Protein AF-A0A174E601-F1 (afdb_monomer)

Foldseek 3Di:
DDALLRLLVVLCCVPPPPDDQLVVCVVLVHHSCPSVCRNVVVDPDDPVVLVSSCVVSVHDSVSRD

Secondary structure (DSSP, 8-state):
---HHHHHHHHHHHHSTT--HHHHHHHTTS-TTHHHHHHTTSSPPPHHHHHHHHHHHT--GGG--

Organism: Flavonifractor plautii (NCBI:txid292800)

InterPro domains:
  IPR001387 Cro/C1-type, helix-turn-helix domain [PF01381] (24-64)
  IPR001387 Cro/C1-type, helix-turn-helix domain [PS50943] (8-64)
  IPR001387 Cro/C1-type, helix-turn-helix domain [SM00530] (7-64)
  IPR001387 Cro/C1-type, helix-turn-helix domain [cd00093] (6-64)
  IPR010982 Lambda repressor-like, DNA-binding domain superfamily [G3DSA:1.10.260.40] (1-64)
  IPR010982 Lambda repressor-like, DNA-binding domain superfamily [SSF47413] (2-64)

Radius of gyration: 10.53 Å; Cα 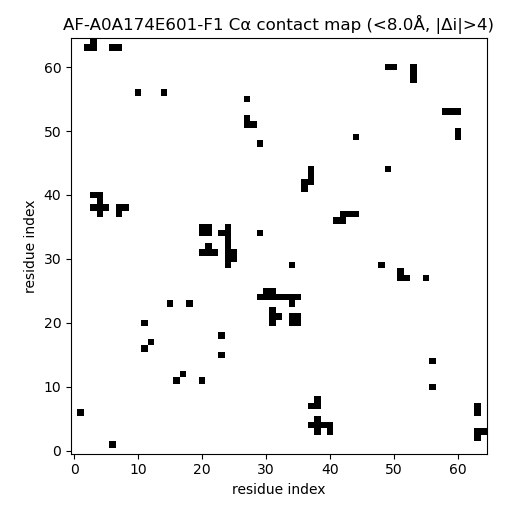contacts (8 Å, |Δi|>4): 58; chains: 1; bounding box: 23×28×27 Å

Mean predicted aligned error: 2.38 Å

Solvent-accessible surface area (backbone atoms only — not comparable to full-atom values): 3802 Å² total; per-residue (Å²): 134,78,54,55,27,58,55,49,48,52,51,43,51,73,76,41,66,93,58,55,57,40,59,53,17,43,76,59,72,44,53,55,58,51,50,49,35,32,49,69,60,75,47,83,74,51,72,70,55,47,50,42,54,21,60,71,70,72,48,60,74,70,76,56,106

Sequence (65 aa):
MNKFPEKLIKLREEKEPGKRVDIVSQLMGLGPNTLRGYERGEHEPTISNLLIIAKYYNVSLGYFD

pLDDT: mean 95.53, std 6.68, range [55.75, 98.38]

Structure (mmCIF, N/CA/C/O backbone):
data_AF-A0A174E601-F1
#
_entry.id   AF-A0A174E601-F1
#
loop_
_atom_site.group_PDB
_atom_site.id
_atom_site.type_symbol
_atom_site.label_atom_id
_atom_site.label_alt_id
_atom_site.label_comp_id
_atom_site.label_asym_id
_atom_site.label_entity_id
_atom_site.label_seq_id
_atom_site.pdbx_PDB_ins_code
_atom_site.Cartn_x
_atom_site.Cartn_y
_atom_site.Cartn_z
_atom_site.occupancy
_atom_site.B_iso_or_equiv
_atom_site.auth_seq_id
_atom_site.auth_comp_id
_atom_site.auth_asym_id
_atom_site.auth_atom_id
_atom_site.pdbx_PDB_model_num
ATOM 1 N N . MET A 1 1 ? 5.526 16.389 -3.980 1.00 55.75 1 MET A N 1
ATOM 2 C CA . MET A 1 1 ? 4.720 15.215 -4.375 1.00 55.75 1 MET A CA 1
ATOM 3 C C . MET A 1 1 ? 5.373 14.009 -3.738 1.00 55.75 1 MET A C 1
ATOM 5 O O . MET A 1 1 ? 6.559 13.817 -3.974 1.00 55.75 1 MET A O 1
ATOM 9 N N . ASN A 1 2 ? 4.653 13.283 -2.884 1.00 65.75 2 ASN A N 1
ATOM 10 C CA . ASN A 1 2 ? 5.207 12.089 -2.244 1.00 65.75 2 ASN A CA 1
ATOM 11 C C . ASN A 1 2 ? 5.253 10.950 -3.264 1.00 65.75 2 ASN A C 1
ATOM 13 O O . ASN A 1 2 ? 4.277 10.757 -3.992 1.00 65.75 2 ASN A O 1
ATOM 17 N N . LYS A 1 3 ? 6.364 10.212 -3.317 1.00 89.44 3 LYS A N 1
ATOM 18 C CA . LYS A 1 3 ? 6.509 9.059 -4.222 1.00 89.44 3 LYS A CA 1
ATOM 19 C C . LYS A 1 3 ? 5.671 7.878 -3.717 1.00 89.44 3 LYS A C 1
ATOM 21 O O . LYS A 1 3 ? 5.374 7.796 -2.524 1.00 89.44 3 LYS A O 1
ATOM 26 N N . PHE A 1 4 ? 5.323 6.947 -4.608 1.00 94.75 4 PHE A N 1
ATOM 27 C CA . PHE A 1 4 ? 4.556 5.738 -4.277 1.00 94.75 4 PHE A CA 1
ATOM 28 C C . PHE A 1 4 ? 5.015 5.038 -2.972 1.00 94.75 4 PHE A C 1
ATOM 30 O O . PHE A 1 4 ? 4.159 4.810 -2.110 1.00 94.75 4 PHE A O 1
ATOM 37 N N . PRO A 1 5 ? 6.327 4.792 -2.739 1.00 96.94 5 PRO A N 1
ATOM 38 C CA . PRO A 1 5 ? 6.795 4.132 -1.518 1.00 96.94 5 PRO A CA 1
ATOM 39 C C . PRO A 1 5 ? 6.445 4.892 -0.231 1.00 96.94 5 PRO A C 1
ATOM 41 O O . PRO A 1 5 ? 6.015 4.293 0.750 1.00 96.94 5 PRO A O 1
ATOM 44 N N . GLU A 1 6 ? 6.560 6.221 -0.238 1.00 96.69 6 GLU A N 1
ATOM 45 C CA . GLU A 1 6 ? 6.289 7.068 0.932 1.00 96.69 6 GLU A CA 1
ATOM 46 C C . GLU A 1 6 ? 4.804 7.044 1.306 1.00 96.69 6 GLU A C 1
ATOM 48 O O . GLU A 1 6 ? 4.448 6.953 2.482 1.00 96.69 6 GLU A O 1
ATOM 53 N N . LYS A 1 7 ? 3.923 7.092 0.297 1.00 96.62 7 LYS A N 1
ATOM 54 C CA . LYS A 1 7 ? 2.474 6.978 0.499 1.00 96.62 7 L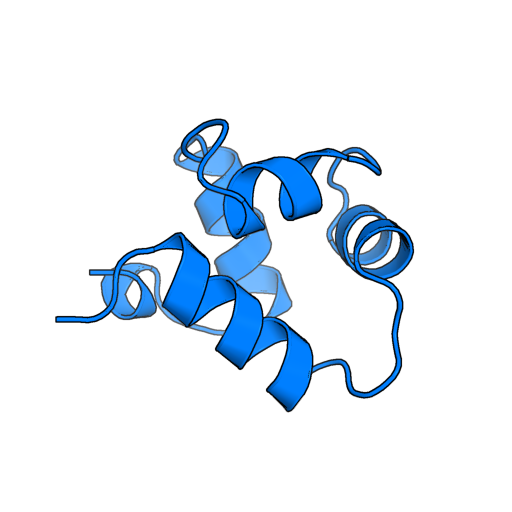YS A CA 1
ATOM 55 C C . LYS A 1 7 ? 2.092 5.604 1.040 1.00 96.62 7 LYS A C 1
ATOM 57 O O . LYS A 1 7 ? 1.246 5.516 1.925 1.00 96.62 7 LYS A O 1
ATOM 62 N N . LEU A 1 8 ? 2.723 4.545 0.533 1.00 97.62 8 LEU A N 1
ATOM 63 C CA . LEU A 1 8 ? 2.466 3.179 0.976 1.00 97.62 8 LEU A CA 1
ATOM 64 C C . LEU A 1 8 ? 2.908 2.946 2.426 1.00 97.62 8 LEU A C 1
ATOM 66 O O . LEU A 1 8 ? 2.123 2.409 3.206 1.00 97.62 8 LEU A O 1
ATOM 70 N N . ILE A 1 9 ? 4.112 3.402 2.801 1.00 97.50 9 ILE A N 1
ATOM 71 C CA . ILE A 1 9 ? 4.610 3.337 4.187 1.00 97.50 9 ILE A CA 1
ATOM 72 C C . ILE A 1 9 ? 3.634 4.046 5.119 1.00 97.50 9 ILE A C 1
ATOM 74 O O . ILE A 1 9 ? 3.175 3.455 6.096 1.00 97.50 9 ILE A O 1
ATOM 78 N N . LYS A 1 10 ? 3.272 5.291 4.785 1.00 97.06 10 LYS A N 1
ATOM 79 C CA . LYS A 1 10 ? 2.358 6.092 5.598 1.00 97.06 10 LYS A CA 1
ATOM 80 C C . LYS A 1 10 ? 1.007 5.396 5.768 1.00 97.06 10 LYS A C 1
ATOM 82 O O . LYS A 1 10 ? 0.517 5.277 6.886 1.00 97.06 10 LYS A O 1
ATOM 87 N N . LEU A 1 11 ? 0.435 4.880 4.679 1.00 97.56 11 LEU A N 1
ATOM 88 C CA . LEU A 1 11 ? -0.836 4.161 4.719 1.00 97.56 11 LEU A CA 1
ATOM 89 C C . LEU A 1 11 ? -0.753 2.904 5.596 1.00 97.56 11 LEU A C 1
ATOM 91 O O . LEU A 1 11 ? -1.659 2.664 6.396 1.00 97.56 11 LEU A O 1
ATOM 95 N N . ARG A 1 12 ? 0.332 2.122 5.495 1.00 98.00 12 ARG A N 1
ATOM 96 C CA . ARG A 1 12 ? 0.538 0.947 6.353 1.00 98.00 12 ARG A CA 1
ATOM 97 C C . ARG A 1 12 ? 0.650 1.344 7.819 1.00 98.00 12 ARG A C 1
ATOM 99 O O . ARG A 1 12 ? 0.026 0.707 8.655 1.00 98.00 12 ARG A O 1
ATOM 106 N N . GLU A 1 13 ? 1.439 2.356 8.151 1.00 97.62 13 GLU A N 1
ATOM 107 C CA . GLU A 1 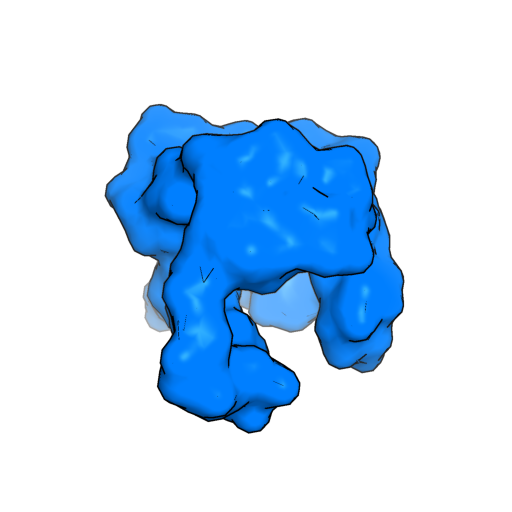13 ? 1.638 2.771 9.544 1.00 97.62 13 GLU A CA 1
ATOM 108 C C . GLU A 1 13 ? 0.357 3.328 10.177 1.00 97.62 13 GLU A C 1
ATOM 110 O O . GLU A 1 13 ? 0.088 3.058 11.347 1.00 97.62 13 GLU A O 1
ATOM 115 N N . GLU A 1 14 ? -0.469 4.029 9.396 1.00 97.44 14 GLU A N 1
ATOM 116 C CA . GLU A 1 14 ? -1.771 4.539 9.835 1.00 97.44 14 GLU A CA 1
ATOM 117 C C . GLU A 1 14 ? -2.816 3.428 10.023 1.00 97.44 14 GLU A C 1
ATOM 119 O O . GLU A 1 14 ? -3.604 3.474 10.969 1.00 97.44 14 GLU A O 1
ATOM 124 N N . LYS A 1 15 ? -2.863 2.439 9.120 1.00 97.75 15 LYS A N 1
ATOM 125 C CA . LYS A 1 15 ? -3.894 1.383 9.124 1.00 97.75 15 LYS A CA 1
ATOM 126 C C . LYS A 1 15 ? -3.500 0.144 9.925 1.00 97.75 15 LYS A C 1
ATOM 128 O O . LYS A 1 15 ? -4.374 -0.553 10.432 1.00 97.75 15 LYS A O 1
ATOM 133 N N . GLU A 1 16 ? -2.206 -0.127 10.054 1.00 97.12 16 GLU A N 1
ATOM 134 C CA . GLU A 1 16 ?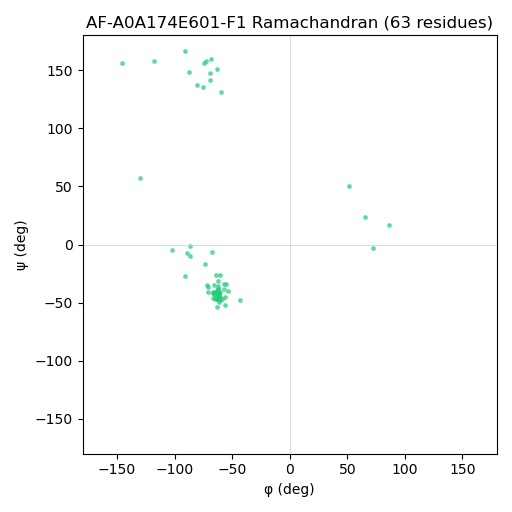 -1.646 -1.337 10.662 1.00 97.12 16 GLU A CA 1
ATOM 135 C C . GLU A 1 16 ? -0.567 -1.003 11.710 1.00 97.12 16 GLU A C 1
ATOM 137 O O . GLU A 1 16 ? 0.574 -1.475 11.616 1.00 97.12 16 GLU A O 1
ATOM 142 N N . PRO A 1 17 ? -0.897 -0.199 12.739 1.00 96.94 17 PRO A N 1
ATOM 143 C CA . PRO A 1 17 ? 0.082 0.267 13.712 1.00 96.94 17 PRO A CA 1
ATOM 144 C C . PRO A 1 17 ? 0.740 -0.907 14.446 1.00 96.94 17 PRO A C 1
ATOM 146 O O . PRO A 1 17 ? 0.073 -1.825 14.930 1.00 96.94 17 PRO A O 1
ATOM 149 N N . GLY A 1 18 ? 2.073 -0.885 14.508 1.00 94.81 18 GLY A N 1
ATOM 150 C CA . GLY A 1 18 ? 2.881 -1.903 15.187 1.00 94.81 18 GLY A CA 1
ATOM 151 C C . GLY A 1 18 ? 2.959 -3.260 14.478 1.00 94.81 18 GLY A C 1
ATOM 152 O O . GLY A 1 18 ? 3.688 -4.138 14.945 1.00 94.81 18 GLY A O 1
ATOM 153 N N . LYS A 1 19 ? 2.263 -3.460 13.349 1.00 97.44 19 LYS A N 1
ATOM 154 C CA . LYS A 1 19 ? 2.389 -4.699 12.575 1.00 97.44 19 LYS A CA 1
ATOM 155 C C . LYS A 1 19 ? 3.631 -4.659 11.695 1.00 97.44 19 LYS A C 1
ATOM 157 O O . LYS A 1 19 ? 3.937 -3.664 11.037 1.00 97.44 19 LYS A O 1
ATOM 162 N N . ARG A 1 20 ? 4.346 -5.782 11.654 1.00 97.75 20 ARG A N 1
ATOM 163 C CA . ARG A 1 20 ? 5.500 -5.943 10.767 1.00 97.75 20 ARG A CA 1
ATOM 164 C C . ARG A 1 20 ? 5.037 -6.014 9.308 1.00 97.75 20 ARG A C 1
ATOM 166 O O . ARG A 1 20 ? 4.032 -6.652 9.003 1.00 97.75 20 ARG A O 1
ATOM 173 N N . VAL A 1 21 ? 5.800 -5.395 8.406 1.00 97.88 21 VAL A N 1
ATOM 174 C CA . VAL A 1 21 ? 5.47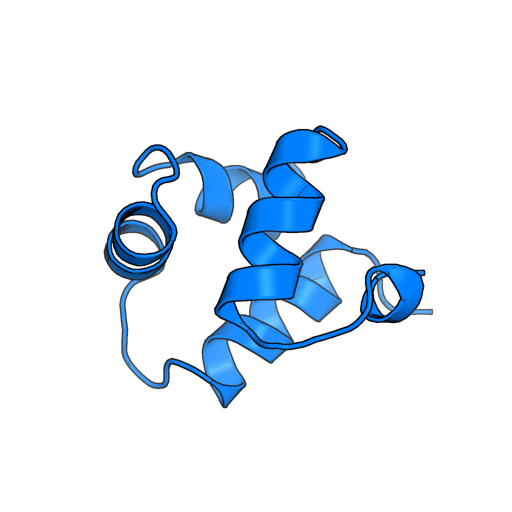5 -5.310 6.968 1.00 97.88 21 VAL A CA 1
ATOM 175 C C . VAL A 1 21 ? 5.294 -6.676 6.297 1.00 97.88 21 VAL A C 1
ATOM 177 O O . VAL A 1 21 ? 4.445 -6.814 5.426 1.00 97.88 21 VAL A O 1
ATOM 180 N N . ASP A 1 22 ? 6.043 -7.697 6.719 1.00 98.00 22 ASP A N 1
ATOM 181 C CA . ASP A 1 22 ? 5.930 -9.063 6.197 1.00 98.00 22 ASP A CA 1
ATOM 182 C C . ASP A 1 22 ? 4.575 -9.692 6.533 1.00 98.00 22 ASP A C 1
ATOM 184 O O . ASP A 1 22 ? 3.933 -10.270 5.657 1.00 98.00 22 ASP A O 1
ATOM 188 N N . ILE A 1 23 ? 4.100 -9.488 7.764 1.00 98.38 23 ILE A N 1
ATOM 189 C CA . ILE A 1 23 ? 2.773 -9.933 8.201 1.00 98.38 23 ILE A CA 1
ATOM 190 C C . ILE A 1 23 ? 1.678 -9.222 7.404 1.00 98.38 23 ILE A C 1
ATOM 192 O O . ILE A 1 23 ? 0.778 -9.875 6.886 1.00 98.38 23 ILE A O 1
ATOM 196 N N . VAL A 1 24 ? 1.771 -7.898 7.253 1.00 98.38 24 VAL A N 1
ATOM 197 C CA . VAL A 1 24 ? 0.789 -7.118 6.480 1.00 98.38 24 VAL A CA 1
ATOM 198 C C . VAL A 1 24 ? 0.763 -7.557 5.012 1.00 98.38 24 VAL A C 1
ATOM 200 O O . VAL A 1 24 ? -0.312 -7.747 4.449 1.00 98.38 24 VAL A O 1
ATOM 203 N N . SER A 1 25 ? 1.931 -7.808 4.413 1.00 98.31 25 SER A N 1
ATOM 204 C CA . SER A 1 25 ? 2.042 -8.331 3.046 1.00 98.31 25 SER A CA 1
ATOM 205 C C . SER A 1 25 ? 1.271 -9.644 2.881 1.00 98.31 25 SER A C 1
ATOM 207 O O . SER A 1 25 ? 0.498 -9.806 1.939 1.00 98.31 25 SER A O 1
ATOM 209 N N . GLN A 1 26 ? 1.420 -10.568 3.832 1.00 98.19 26 GLN A N 1
ATOM 210 C CA . GLN A 1 26 ? 0.720 -11.853 3.801 1.00 98.19 26 GLN A CA 1
ATOM 211 C C . GLN A 1 26 ? -0.785 -11.717 4.064 1.00 98.19 26 GLN A C 1
ATOM 213 O O . GLN A 1 26 ? -1.566 -12.413 3.420 1.00 98.19 26 GLN A O 1
ATOM 218 N N . LEU A 1 27 ? -1.207 -10.806 4.950 1.00 98.06 27 LEU A N 1
ATOM 219 C CA . LEU A 1 27 ? -2.629 -10.526 5.205 1.00 98.06 27 LEU A CA 1
ATOM 220 C C . LEU A 1 27 ? -3.354 -9.997 3.957 1.00 98.06 27 LEU A C 1
ATOM 222 O O . LEU A 1 27 ? -4.531 -10.291 3.763 1.00 98.06 27 LEU A O 1
ATOM 226 N N . MET A 1 28 ? -2.649 -9.276 3.083 1.00 96.50 28 MET 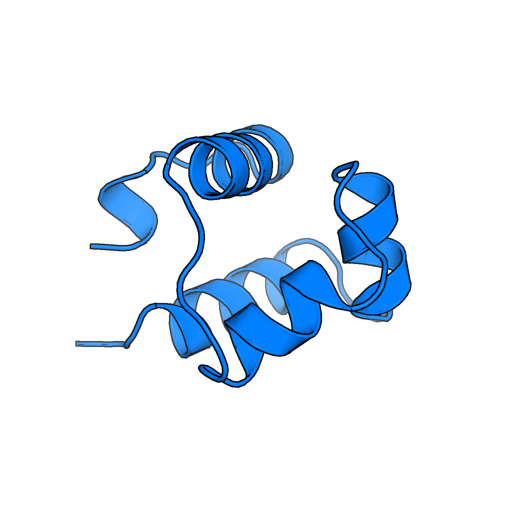A N 1
ATOM 227 C CA . MET A 1 28 ? -3.159 -8.850 1.773 1.00 96.50 28 MET A CA 1
ATOM 228 C C . MET A 1 28 ? -3.251 -9.986 0.745 1.00 96.50 28 MET A C 1
ATOM 230 O O . MET A 1 28 ? -3.899 -9.822 -0.286 1.00 96.50 28 MET A O 1
ATOM 234 N N . GLY A 1 29 ? -2.575 -11.115 0.983 1.00 97.06 29 GLY A N 1
ATOM 235 C CA . GLY A 1 29 ? -2.384 -12.182 -0.002 1.00 97.06 29 GLY A CA 1
ATOM 236 C C . GLY A 1 29 ? -1.178 -11.980 -0.930 1.00 97.06 29 GLY A C 1
ATOM 237 O O . GLY A 1 29 ? -1.095 -12.627 -1.972 1.00 97.06 29 GLY A O 1
ATOM 238 N N . LEU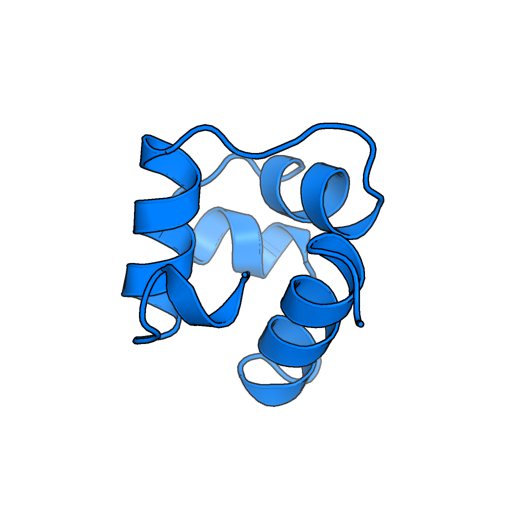 A 1 30 ? -0.241 -11.094 -0.577 1.00 97.75 30 LEU A N 1
ATOM 239 C CA . LEU A 1 30 ? 1.024 -10.914 -1.292 1.00 97.75 30 LEU A CA 1
ATOM 240 C C . LEU A 1 30 ? 2.126 -11.809 -0.700 1.00 97.75 30 LEU A C 1
ATOM 242 O O . LEU A 1 30 ? 2.019 -12.337 0.408 1.00 97.75 30 LEU A O 1
ATOM 246 N N . GLY A 1 31 ? 3.238 -11.954 -1.427 1.00 97.56 31 GLY A N 1
ATOM 247 C CA . GLY A 1 31 ? 4.429 -12.619 -0.897 1.00 97.56 31 GLY A CA 1
ATOM 248 C C . GLY A 1 31 ? 5.016 -11.850 0.297 1.00 97.56 31 GLY A C 1
ATOM 249 O O . GLY A 1 31 ? 4.906 -10.626 0.345 1.00 97.56 31 GLY A O 1
ATOM 250 N N . PRO A 1 32 ? 5.694 -12.508 1.253 1.00 95.62 32 PRO A N 1
ATOM 251 C CA . PRO A 1 32 ? 6.138 -11.880 2.508 1.00 95.62 32 PRO A CA 1
ATOM 252 C C . PRO A 1 32 ? 7.103 -10.696 2.317 1.00 95.62 32 PRO A C 1
ATOM 254 O O . PRO A 1 32 ? 7.151 -9.792 3.146 1.00 95.62 32 PRO A O 1
ATOM 257 N N . ASN A 1 33 ? 7.849 -10.665 1.209 1.00 97.19 33 ASN A N 1
ATOM 258 C CA . ASN A 1 33 ? 8.775 -9.574 0.886 1.00 97.19 33 ASN A CA 1
ATOM 259 C C . ASN A 1 33 ? 8.233 -8.595 -0.165 1.00 97.19 33 ASN A C 1
ATOM 261 O O . ASN A 1 33 ? 8.878 -7.586 -0.434 1.00 97.19 33 ASN A O 1
ATOM 265 N N . THR A 1 34 ? 7.060 -8.862 -0.744 1.00 98.00 34 THR A N 1
ATOM 266 C CA . THR A 1 34 ? 6.502 -8.065 -1.844 1.00 98.00 34 THR A CA 1
ATOM 267 C C . THR A 1 34 ? 6.214 -6.633 -1.401 1.00 98.00 34 THR A C 1
ATOM 269 O O . THR A 1 34 ? 6.750 -5.698 -1.988 1.00 98.00 34 THR A O 1
ATOM 272 N N . LEU A 1 35 ? 5.451 -6.452 -0.316 1.00 97.94 35 LEU A N 1
ATOM 273 C CA . LEU A 1 35 ? 5.143 -5.120 0.210 1.00 97.94 35 LEU A CA 1
ATOM 274 C C . LEU A 1 35 ? 6.407 -4.374 0.669 1.00 97.94 35 LEU A C 1
ATOM 276 O O . LEU A 1 35 ? 6.535 -3.175 0.454 1.00 97.94 35 LEU A O 1
ATOM 280 N N . ARG A 1 36 ? 7.386 -5.090 1.236 1.00 97.81 36 ARG A N 1
ATOM 281 C CA . ARG A 1 36 ? 8.669 -4.511 1.662 1.00 97.81 36 ARG A CA 1
ATOM 282 C C . ARG A 1 36 ? 9.477 -3.955 0.485 1.00 97.81 36 ARG A C 1
ATOM 284 O O . ARG A 1 36 ? 10.043 -2.875 0.619 1.00 97.81 36 ARG A O 1
ATOM 291 N N . GLY A 1 37 ? 9.540 -4.674 -0.636 1.00 98.19 37 GLY A N 1
ATOM 292 C CA . GLY A 1 37 ? 10.234 -4.201 -1.838 1.00 98.19 37 GLY A CA 1
ATOM 293 C C . GLY A 1 37 ? 9.598 -2.929 -2.401 1.00 98.19 37 GLY A C 1
ATOM 294 O O . GLY A 1 37 ? 10.303 -1.998 -2.780 1.00 98.19 37 GLY A O 1
ATOM 295 N N . TYR A 1 38 ? 8.266 -2.847 -2.350 1.00 97.88 38 TYR A N 1
ATOM 296 C CA . TYR A 1 38 ? 7.502 -1.658 -2.734 1.00 97.88 38 TYR A CA 1
ATOM 297 C C . TYR A 1 38 ? 7.783 -0.461 -1.823 1.00 97.88 38 TYR A C 1
ATOM 299 O O . TYR A 1 38 ? 8.084 0.625 -2.308 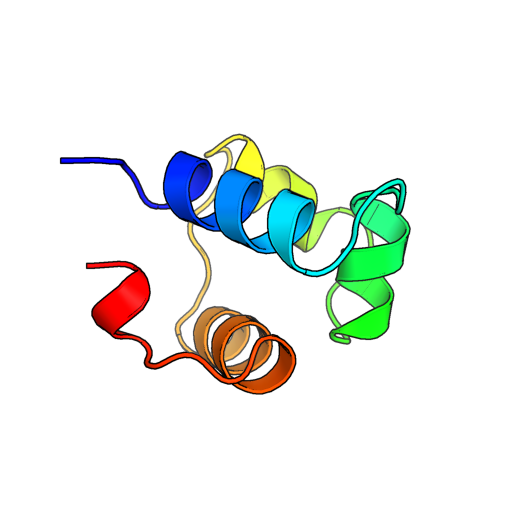1.00 97.88 38 TYR A O 1
ATOM 307 N N . GLU A 1 39 ? 7.767 -0.657 -0.503 1.00 97.06 39 GLU A N 1
ATOM 308 C CA . GLU A 1 39 ? 8.080 0.400 0.472 1.00 97.06 39 GLU A CA 1
ATOM 309 C C . GLU A 1 39 ? 9.523 0.909 0.375 1.00 97.06 39 GLU A C 1
ATOM 311 O O . GLU A 1 39 ? 9.804 2.053 0.720 1.00 97.06 39 GLU A O 1
ATOM 316 N N . ARG A 1 40 ? 10.449 0.085 -0.119 1.00 96.88 40 ARG A N 1
ATOM 317 C CA . ARG A 1 40 ? 11.843 0.483 -0.358 1.00 96.88 40 ARG A CA 1
ATOM 318 C C . ARG A 1 40 ? 12.086 1.070 -1.746 1.00 96.88 40 ARG A C 1
ATOM 320 O O . ARG A 1 40 ? 13.192 1.536 -2.006 1.00 96.88 40 ARG A O 1
ATOM 327 N N . GLY A 1 41 ? 11.089 1.033 -2.631 1.00 96.12 41 GLY A N 1
ATOM 328 C CA . GLY A 1 41 ? 11.245 1.423 -4.032 1.00 96.12 41 GLY A CA 1
ATOM 329 C C . GLY A 1 41 ? 12.192 0.511 -4.818 1.00 96.12 41 GLY A C 1
ATOM 330 O O . GLY A 1 41 ? 12.776 0.949 -5.803 1.00 96.12 41 GLY A O 1
ATOM 331 N N . GLU A 1 42 ? 12.379 -0.739 -4.380 1.00 96.62 42 GLU A N 1
ATOM 332 C CA . GLU A 1 42 ? 13.212 -1.723 -5.085 1.00 96.62 42 GLU A CA 1
ATOM 333 C C . GLU A 1 42 ? 12.565 -2.094 -6.432 1.00 96.62 42 GLU A C 1
ATOM 335 O O . GLU A 1 42 ? 13.249 -2.187 -7.452 1.00 96.62 42 GLU A O 1
ATOM 340 N N . HIS A 1 43 ? 11.235 -2.248 -6.443 1.00 93.75 43 HIS A N 1
ATOM 341 C CA . HIS A 1 43 ? 10.421 -2.520 -7.629 1.00 93.75 43 HIS A CA 1
ATOM 342 C C . HIS A 1 43 ? 9.056 -1.830 -7.517 1.00 93.75 43 HIS A C 1
ATOM 344 O O . HIS A 1 43 ? 8.564 -1.604 -6.413 1.00 93.75 43 HIS A O 1
ATOM 350 N N . GLU A 1 44 ? 8.416 -1.563 -8.653 1.00 93.75 44 GLU A N 1
ATOM 351 C CA . GLU A 1 44 ? 7.042 -1.050 -8.713 1.00 93.75 44 GLU A CA 1
ATOM 352 C C . GLU A 1 44 ? 6.017 -2.203 -8.700 1.00 93.75 44 GLU A C 1
ATOM 354 O O . GLU A 1 44 ? 6.300 -3.299 -9.210 1.00 93.75 44 GLU A O 1
ATOM 359 N N . PRO A 1 45 ? 4.814 -2.007 -8.132 1.00 96.06 45 PRO A N 1
ATOM 360 C CA . PRO A 1 45 ? 3.756 -3.002 -8.194 1.00 96.06 45 PRO A CA 1
ATOM 361 C C . PRO A 1 45 ? 3.207 -3.148 -9.614 1.00 96.06 45 PRO A C 1
ATOM 363 O O . PRO A 1 45 ? 3.071 -2.191 -10.373 1.00 96.06 45 PRO A O 1
ATOM 366 N N . THR A 1 46 ? 2.784 -4.363 -9.953 1.00 96.88 46 THR A N 1
ATOM 367 C CA . THR A 1 46 ? 1.890 -4.560 -11.098 1.00 96.88 46 THR A CA 1
ATOM 368 C C . THR A 1 46 ? 0.514 -3.968 -10.785 1.00 96.88 46 THR A C 1
ATOM 370 O O . THR A 1 46 ? 0.137 -3.849 -9.618 1.00 96.88 46 THR A O 1
ATOM 373 N N . ILE A 1 47 ? -0.289 -3.677 -11.814 1.00 95.94 47 ILE A N 1
ATOM 374 C CA . ILE A 1 47 ? -1.681 -3.217 -11.633 1.00 95.94 47 ILE A CA 1
ATOM 375 C C . ILE A 1 47 ? -2.474 -4.192 -10.746 1.00 95.94 47 ILE A C 1
ATOM 377 O O . ILE A 1 47 ? -3.220 -3.762 -9.869 1.00 95.94 47 ILE A O 1
ATOM 381 N N . SER A 1 48 ? -2.276 -5.504 -10.915 1.00 97.38 48 SER A N 1
ATOM 382 C CA . SER A 1 48 ? -2.929 -6.527 -10.089 1.00 97.38 48 SER A CA 1
ATOM 383 C C . SER A 1 48 ? -2.555 -6.413 -8.608 1.00 97.38 48 SER A C 1
ATOM 385 O O . SER A 1 48 ? -3.436 -6.463 -7.753 1.00 97.38 48 SER A O 1
ATOM 387 N N . ASN A 1 49 ? -1.272 -6.208 -8.291 1.00 97.75 49 ASN A N 1
ATOM 388 C CA . ASN A 1 49 ? -0.828 -6.052 -6.904 1.00 97.75 49 ASN A CA 1
ATOM 389 C C . ASN A 1 49 ? -1.258 -4.704 -6.318 1.00 97.75 49 ASN A C 1
ATOM 391 O O . ASN A 1 49 ? -1.639 -4.640 -5.151 1.00 97.75 49 ASN A O 1
ATOM 395 N N . LEU A 1 50 ? -1.276 -3.644 -7.128 1.00 97.31 50 LEU A N 1
ATOM 396 C CA . LEU A 1 50 ? -1.795 -2.347 -6.709 1.00 97.31 50 LEU A CA 1
ATOM 397 C C . LEU A 1 50 ? -3.291 -2.427 -6.366 1.00 97.31 50 LEU A C 1
ATOM 399 O O . LEU A 1 50 ? -3.717 -1.881 -5.351 1.00 97.31 50 LEU A O 1
ATOM 403 N N . LEU A 1 51 ? -4.079 -3.172 -7.149 1.00 97.81 51 LEU A N 1
ATOM 404 C CA . LEU A 1 51 ? -5.488 -3.447 -6.850 1.00 97.81 51 LEU A CA 1
ATOM 405 C C . LEU A 1 51 ? -5.666 -4.226 -5.543 1.00 97.81 51 LEU A C 1
ATOM 407 O O . LEU A 1 51 ? -6.612 -3.946 -4.810 1.00 97.81 51 LEU A O 1
ATOM 411 N N . ILE A 1 52 ? -4.787 -5.186 -5.240 1.00 98.25 52 ILE A N 1
ATOM 412 C CA . ILE A 1 52 ? -4.810 -5.919 -3.963 1.00 98.25 52 ILE A CA 1
ATOM 413 C C . ILE A 1 52 ? -4.590 -4.950 -2.795 1.00 98.25 52 ILE A C 1
ATOM 415 O O . ILE A 1 52 ? -5.395 -4.925 -1.866 1.00 98.25 52 ILE A O 1
ATOM 419 N N . ILE A 1 53 ? -3.555 -4.110 -2.875 1.00 98.00 53 ILE A N 1
ATOM 420 C CA . ILE A 1 53 ? -3.226 -3.117 -1.841 1.00 98.00 53 ILE A CA 1
ATOM 421 C C . ILE A 1 53 ? -4.385 -2.128 -1.654 1.00 98.00 53 ILE A C 1
ATOM 423 O O . ILE A 1 53 ? -4.821 -1.880 -0.529 1.00 98.00 53 ILE A O 1
ATOM 427 N N . ALA A 1 54 ? -4.916 -1.592 -2.754 1.00 97.94 54 ALA A N 1
ATOM 428 C CA . ALA A 1 54 ? -6.008 -0.625 -2.734 1.00 97.94 54 ALA A CA 1
ATOM 429 C C . ALA A 1 54 ? -7.293 -1.212 -2.130 1.00 97.94 54 ALA A C 1
ATOM 431 O O . ALA A 1 54 ? -7.927 -0.575 -1.290 1.00 97.94 54 ALA A O 1
ATOM 432 N N . LYS A 1 55 ? -7.643 -2.454 -2.493 1.00 98.12 55 LYS A N 1
ATOM 433 C CA . LYS A 1 55 ? -8.786 -3.171 -1.909 1.00 98.12 55 LYS A CA 1
ATOM 434 C C . LYS A 1 55 ? -8.592 -3.446 -0.423 1.00 98.12 55 LYS A C 1
ATOM 436 O O . LYS A 1 55 ? -9.518 -3.216 0.344 1.00 98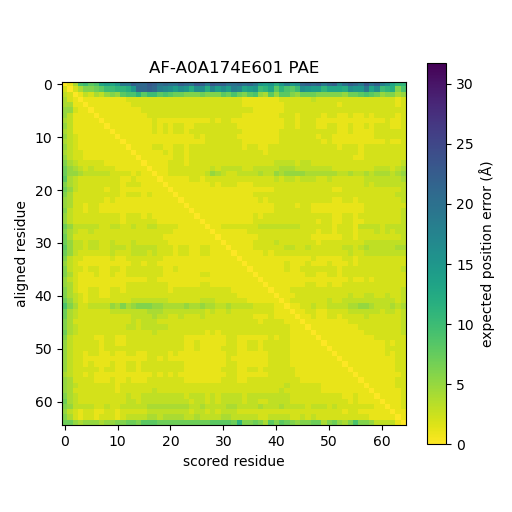.12 55 LYS A O 1
ATOM 441 N N . TYR A 1 56 ? -7.408 -3.907 -0.018 1.00 98.38 56 TYR A N 1
ATOM 442 C CA . TYR A 1 56 ? -7.115 -4.220 1.382 1.00 98.38 56 TYR A CA 1
ATOM 443 C C . TYR A 1 56 ? -7.267 -2.989 2.284 1.00 98.38 56 TYR A C 1
ATOM 445 O O . TYR A 1 56 ? -7.908 -3.060 3.328 1.00 98.38 56 TYR A O 1
ATOM 453 N N . TYR A 1 57 ? -6.742 -1.837 1.856 1.00 97.81 57 TYR A N 1
ATOM 454 C CA . TYR A 1 57 ? -6.852 -0.588 2.617 1.00 97.81 57 TYR A CA 1
ATOM 455 C C . TYR A 1 57 ? -8.126 0.218 2.347 1.00 97.81 57 TYR A C 1
ATOM 457 O O . TYR A 1 57 ? -8.318 1.268 2.966 1.00 97.81 57 TYR A O 1
ATOM 465 N N . ASN A 1 58 ? -8.989 -0.259 1.448 1.00 97.56 58 ASN A N 1
ATOM 466 C CA . ASN A 1 58 ? -10.189 0.433 0.988 1.00 97.56 58 ASN A CA 1
ATOM 467 C C . ASN A 1 58 ? -9.903 1.876 0.514 1.00 97.56 58 ASN A C 1
ATOM 469 O O . ASN A 1 58 ? -10.550 2.834 0.941 1.00 97.56 58 ASN A O 1
ATOM 473 N N . VAL A 1 59 ? -8.900 2.029 -0.354 1.00 97.50 59 VAL A N 1
ATOM 474 C CA . VAL A 1 59 ? -8.518 3.299 -0.996 1.00 97.50 59 VAL A CA 1
ATOM 475 C C . VAL A 1 59 ? -8.677 3.204 -2.514 1.00 97.50 59 VAL A C 1
ATOM 477 O O . VAL A 1 59 ? -8.674 2.113 -3.084 1.00 97.50 59 VAL A O 1
ATOM 480 N N . SER A 1 60 ? -8.818 4.342 -3.195 1.00 96.75 60 SER A N 1
ATOM 481 C CA . SER A 1 60 ? -8.790 4.371 -4.661 1.00 96.75 60 SER A CA 1
ATOM 482 C C . SER A 1 60 ? -7.360 4.180 -5.179 1.00 96.75 60 SER A C 1
ATOM 484 O O . SER A 1 60 ? -6.395 4.500 -4.486 1.00 96.75 60 SER A O 1
ATOM 486 N N . LEU A 1 61 ? -7.207 3.711 -6.423 1.00 94.19 61 LEU A N 1
ATOM 487 C CA . LEU A 1 61 ? -5.888 3.643 -7.071 1.00 94.19 61 LEU A CA 1
ATOM 488 C C . LEU A 1 61 ? -5.212 5.022 -7.122 1.00 94.19 61 LEU A C 1
ATOM 490 O O . LEU A 1 61 ? -4.022 5.124 -6.845 1.00 94.19 61 LEU A O 1
ATOM 494 N N . GLY A 1 62 ? -5.995 6.080 -7.359 1.00 93.69 62 GLY A N 1
ATOM 495 C CA . GLY A 1 62 ? -5.502 7.457 -7.418 1.00 93.69 62 GLY A CA 1
ATOM 496 C C . GLY A 1 62 ? -5.002 8.025 -6.089 1.00 93.69 62 GLY A C 1
ATOM 497 O O . GLY A 1 62 ? -4.414 9.099 -6.068 1.00 93.69 62 GLY A O 1
ATOM 498 N N . TYR A 1 63 ? -5.159 7.308 -4.969 1.00 94.06 63 TYR A N 1
ATOM 499 C CA . TYR A 1 63 ? -4.425 7.641 -3.744 1.00 94.06 63 TYR A CA 1
ATOM 500 C C . TYR A 1 63 ? -2.909 7.671 -3.999 1.00 94.06 63 TYR A C 1
ATOM 502 O O . TYR A 1 63 ? -2.181 8.486 -3.426 1.00 94.06 63 TYR A O 1
ATOM 510 N N . PHE A 1 64 ? -2.435 6.799 -4.888 1.00 90.62 64 PHE A N 1
ATOM 511 C CA . PHE A 1 64 ? -1.025 6.605 -5.177 1.00 90.62 64 PHE A CA 1
ATOM 512 C C . PHE A 1 64 ? -0.454 7.547 -6.251 1.00 90.62 64 PHE A C 1
ATOM 514 O O . PHE A 1 64 ? 0.768 7.667 -6.301 1.00 90.62 64 PHE A O 1
ATOM 521 N N . ASP A 1 65 ? -1.290 8.311 -6.966 1.00 83.88 65 ASP A N 1
ATOM 522 C CA . ASP A 1 65 ? -0.907 9.241 -8.056 1.00 83.88 65 ASP A CA 1
ATOM 523 C C . ASP A 1 65 ? -0.149 10.508 -7.611 1.00 83.88 65 ASP A C 1
ATOM 525 O O . ASP A 1 65 ? -0.558 11.161 -6.618 1.00 83.88 65 ASP A O 1
#

Nearest PDB structures (foldseek):
  1y7y-assembly1_A  TM=8.786E-01  e=5.477E-03  Aeromonas hydrophila
  7t8i-assembly1_B  TM=8.511E-01  e=5.171E-03  Bacillus subtilis
  2kpj-assembly1_A  TM=8.962E-01  e=9.188E-03  Agathobacter rectalis ATCC 33656
  2lyl-assembly1_B  TM=7.773E-01  e=1.729E-02  Enterococcus faecalis
  2ewt-assembly1_A  TM=7.903E-01  e=3.867E-02  Streptomyces coelicolor A3(2)